Protein AF-U5Q7U8-F1 (afdb_monomer)

Structure (mmCIF, N/CA/C/O backbone):
data_AF-U5Q7U8-F1
#
_entry.id   AF-U5Q7U8-F1
#
loop_
_atom_site.group_PDB
_atom_site.id
_atom_site.type_symbol
_atom_site.label_atom_id
_atom_site.label_alt_id
_atom_site.label_comp_id
_atom_site.label_asym_id
_atom_site.label_entity_id
_atom_site.label_seq_id
_atom_site.pdbx_PDB_ins_code
_atom_site.Cartn_x
_atom_site.Cartn_y
_atom_site.Cartn_z
_atom_site.occupancy
_atom_site.B_iso_or_equiv
_atom_site.auth_seq_id
_atom_site.auth_comp_id
_atom_sit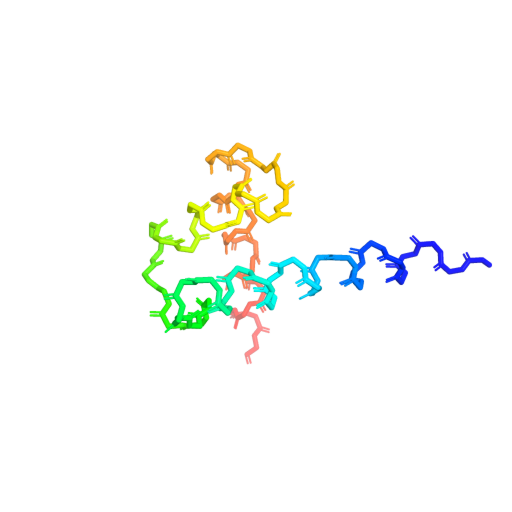e.auth_asym_id
_atom_site.auth_atom_id
_atom_site.pdbx_PDB_model_num
ATOM 1 N N . MET A 1 1 ? 24.581 -16.667 2.187 1.00 43.56 1 MET A N 1
ATOM 2 C CA . MET A 1 1 ? 24.137 -15.381 2.761 1.00 43.56 1 MET A CA 1
ATOM 3 C C . MET A 1 1 ? 22.826 -15.036 2.082 1.00 43.56 1 MET A C 1
ATOM 5 O O . MET A 1 1 ? 22.839 -14.707 0.904 1.00 43.56 1 MET A O 1
ATOM 9 N N . ASP A 1 2 ? 21.706 -15.254 2.770 1.00 47.50 2 ASP A N 1
ATOM 10 C CA . ASP A 1 2 ? 20.357 -15.061 2.225 1.00 47.50 2 ASP A CA 1
ATOM 11 C C . ASP A 1 2 ? 19.917 -13.604 2.439 1.00 47.50 2 ASP A C 1
ATOM 13 O O . ASP A 1 2 ? 19.119 -13.285 3.310 1.00 47.50 2 ASP A O 1
ATOM 17 N N . SER A 1 3 ? 20.502 -12.681 1.672 1.00 51.44 3 SER A N 1
ATOM 18 C CA . SER A 1 3 ? 20.215 -11.237 1.769 1.00 51.44 3 SER A CA 1
ATOM 19 C C . SER A 1 3 ? 18.832 -10.835 1.217 1.00 51.44 3 SER A C 1
ATOM 21 O O . SER A 1 3 ? 18.521 -9.645 1.098 1.00 51.44 3 SER A O 1
ATOM 23 N N . SER A 1 4 ? 18.001 -11.809 0.837 1.00 53.56 4 SER A N 1
ATOM 24 C CA . SER A 1 4 ? 16.600 -11.595 0.454 1.00 53.56 4 SER A CA 1
ATOM 25 C C . SER A 1 4 ? 15.660 -11.633 1.661 1.00 53.56 4 SER A C 1
ATOM 27 O O . SER A 1 4 ? 14.603 -11.001 1.618 1.00 53.56 4 SER A O 1
ATOM 29 N N . SER A 1 5 ? 16.042 -12.314 2.746 1.00 58.75 5 SER A N 1
ATOM 30 C CA . SER A 1 5 ? 15.187 -12.479 3.925 1.00 58.75 5 SER A CA 1
ATOM 31 C C . SER A 1 5 ? 15.048 -11.193 4.755 1.00 58.75 5 SER A C 1
ATOM 33 O O . SER A 1 5 ? 13.934 -10.835 5.145 1.00 58.75 5 SER A O 1
ATOM 35 N N . ASP A 1 6 ? 16.133 -10.431 4.941 1.00 63.47 6 ASP A N 1
ATOM 36 C CA . ASP A 1 6 ? 16.153 -9.241 5.812 1.00 63.47 6 ASP A CA 1
ATOM 37 C C . ASP A 1 6 ? 15.204 -8.130 5.339 1.00 63.47 6 ASP A C 1
ATOM 39 O O . ASP A 1 6 ? 14.367 -7.636 6.097 1.00 63.47 6 ASP A O 1
ATOM 43 N N . ARG A 1 7 ? 15.243 -7.798 4.041 1.00 66.56 7 ARG A N 1
ATOM 44 C CA . ARG A 1 7 ? 14.384 -6.751 3.456 1.00 66.56 7 ARG A CA 1
ATOM 45 C C . ARG A 1 7 ? 12.900 -7.090 3.576 1.00 66.56 7 ARG A C 1
ATOM 47 O O . ARG A 1 7 ? 12.068 -6.204 3.762 1.00 66.56 7 ARG A O 1
ATOM 54 N N . ASN A 1 8 ? 12.555 -8.371 3.479 1.00 71.69 8 ASN A N 1
ATOM 55 C CA . ASN A 1 8 ? 11.170 -8.810 3.589 1.00 71.69 8 ASN A CA 1
ATOM 56 C C . ASN A 1 8 ? 10.669 -8.748 5.044 1.00 71.69 8 ASN A C 1
ATOM 58 O O . ASN A 1 8 ? 9.498 -8.451 5.281 1.00 71.69 8 ASN A O 1
ATOM 62 N N . GLN A 1 9 ? 11.546 -8.988 6.025 1.00 78.62 9 GLN A N 1
ATOM 63 C CA . GLN A 1 9 ? 11.212 -8.827 7.442 1.00 78.62 9 GLN A CA 1
ATOM 64 C C . GLN A 1 9 ? 11.021 -7.358 7.831 1.00 78.62 9 GLN A C 1
ATOM 66 O O . GLN A 1 9 ? 10.057 -7.045 8.531 1.00 78.62 9 GLN A O 1
ATOM 71 N N . GLU A 1 10 ? 11.864 -6.449 7.337 1.00 81.94 10 GLU A N 1
ATOM 72 C CA . GLU A 1 10 ? 11.710 -5.011 7.594 1.00 81.94 10 GLU A CA 1
ATOM 73 C C . GLU A 1 10 ? 10.394 -4.458 7.040 1.00 81.94 10 GLU A C 1
ATOM 75 O O . GLU A 1 10 ? 9.683 -3.731 7.733 1.00 81.94 10 GLU A O 1
ATOM 80 N N . VAL A 1 11 ? 10.023 -4.849 5.816 1.00 81.56 11 VAL A N 1
ATOM 81 C CA . VAL A 1 11 ? 8.742 -4.448 5.218 1.00 81.56 11 VAL A CA 1
ATOM 82 C C . VAL A 1 11 ? 7.573 -4.958 6.058 1.00 81.56 11 VAL A C 1
ATOM 84 O O . VAL A 1 11 ? 6.678 -4.181 6.373 1.00 81.56 11 VAL A O 1
ATOM 87 N N . LYS A 1 12 ? 7.589 -6.231 6.478 1.00 83.56 12 LYS A N 1
ATOM 88 C CA . LYS A 1 12 ? 6.540 -6.788 7.351 1.00 83.56 12 LYS A CA 1
ATOM 89 C C . LYS A 1 12 ? 6.427 -6.031 8.670 1.00 83.56 12 LYS A C 1
ATOM 91 O O . LYS A 1 12 ? 5.317 -5.762 9.117 1.00 83.56 12 LYS A O 1
ATOM 96 N N . LYS A 1 13 ? 7.556 -5.662 9.280 1.00 88.12 13 LYS A N 1
ATOM 97 C CA . LYS A 1 13 ? 7.563 -4.887 10.522 1.00 88.12 13 LYS A CA 1
ATOM 98 C C . LYS A 1 13 ? 6.904 -3.519 10.323 1.00 88.12 13 LYS A C 1
ATOM 100 O O . LYS A 1 13 ? 5.983 -3.183 11.058 1.00 88.12 13 LYS A O 1
ATOM 105 N N . ARG A 1 14 ? 7.294 -2.789 9.274 1.00 89.12 14 ARG A N 1
ATOM 106 C CA . ARG A 1 14 ? 6.717 -1.476 8.944 1.00 89.12 14 ARG A CA 1
ATOM 107 C C . ARG A 1 14 ? 5.228 -1.545 8.611 1.00 89.12 14 ARG A C 1
ATOM 109 O O . ARG A 1 14 ? 4.487 -0.646 8.990 1.00 89.12 14 ARG A O 1
ATOM 116 N N . VAL A 1 15 ? 4.786 -2.611 7.939 1.00 87.88 15 VAL A N 1
ATOM 117 C CA . VAL A 1 15 ? 3.359 -2.885 7.714 1.00 87.88 15 VAL A CA 1
ATOM 118 C C . VAL A 1 15 ? 2.626 -2.995 9.049 1.00 87.88 15 VAL A C 1
ATOM 120 O O . VAL A 1 15 ? 1.666 -2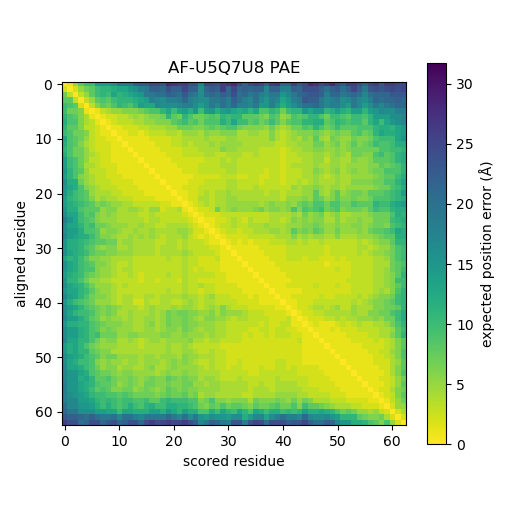.266 9.262 1.00 87.88 15 VAL A O 1
ATOM 123 N N . LEU A 1 16 ? 3.103 -3.839 9.968 1.00 88.25 16 LEU A N 1
ATOM 124 C CA . LEU A 1 16 ? 2.471 -4.022 11.279 1.00 88.25 16 LEU A CA 1
ATOM 125 C C . LEU A 1 16 ? 2.455 -2.727 12.106 1.00 88.25 16 LEU A C 1
ATOM 127 O O . LEU A 1 16 ? 1.457 -2.426 12.757 1.00 88.25 16 LEU A O 1
ATOM 131 N N . GLU A 1 17 ? 3.535 -1.942 12.066 1.00 90.31 17 GLU A N 1
ATOM 132 C CA . GLU A 1 17 ? 3.608 -0.632 12.728 1.00 90.31 17 GLU A CA 1
ATOM 133 C C . GLU A 1 17 ? 2.588 0.356 12.144 1.00 90.31 17 GLU A C 1
ATOM 135 O O . GLU A 1 17 ? 1.901 1.061 12.891 1.00 90.31 17 GLU A O 1
ATOM 140 N N . TRP A 1 18 ? 2.434 0.377 10.817 1.00 89.69 18 TRP A N 1
ATOM 141 C CA . TRP A 1 18 ? 1.426 1.194 10.149 1.00 89.69 18 TRP A CA 1
ATOM 142 C C . TRP A 1 18 ? 0.005 0.745 10.515 1.00 89.69 18 TRP A C 1
ATOM 144 O O . TRP A 1 18 ? -0.825 1.589 10.852 1.00 89.69 18 TRP A O 1
ATOM 154 N N . GLU A 1 19 ? -0.270 -0.564 10.522 1.00 90.50 19 GLU A N 1
ATOM 155 C CA . GLU A 1 19 ? -1.583 -1.113 10.886 1.00 90.50 19 GLU A CA 1
ATOM 156 C C . GLU A 1 19 ? -1.953 -0.801 12.342 1.00 90.50 19 GLU A C 1
ATOM 158 O O . GLU A 1 19 ? -3.096 -0.438 12.629 1.00 90.50 19 GLU A O 1
ATOM 163 N N . ALA A 1 20 ? -0.984 -0.887 13.260 1.00 89.94 20 ALA A N 1
ATOM 164 C CA . ALA A 1 20 ? -1.173 -0.524 14.661 1.00 89.94 20 ALA A CA 1
ATOM 165 C C . ALA A 1 20 ? -1.454 0.978 14.833 1.00 89.94 20 ALA A C 1
ATOM 167 O O . ALA A 1 20 ? -2.342 1.352 15.599 1.00 89.94 20 ALA A O 1
ATOM 168 N N . THR A 1 21 ? -0.740 1.827 14.087 1.00 89.25 21 THR A N 1
ATOM 169 C CA . THR A 1 21 ? -0.895 3.291 14.128 1.00 89.25 21 THR A CA 1
ATOM 170 C C . THR A 1 21 ? -2.241 3.742 13.562 1.00 89.25 21 THR A C 1
ATOM 172 O O . THR A 1 21 ? -2.900 4.602 14.139 1.00 89.25 21 THR A O 1
ATOM 175 N N . ASN A 1 22 ? -2.673 3.146 12.449 1.00 85.62 22 ASN A N 1
ATOM 176 C CA . ASN A 1 22 ? -3.908 3.520 11.752 1.00 85.62 22 ASN A CA 1
ATOM 177 C C . ASN A 1 22 ? -5.134 2.730 12.238 1.00 85.62 22 ASN A C 1
ATOM 179 O O . ASN A 1 22 ? -6.243 2.962 11.762 1.00 85.62 22 ASN A O 1
ATOM 183 N N . ASN A 1 23 ? -4.938 1.781 13.163 1.00 88.06 23 ASN A N 1
ATOM 184 C CA . ASN A 1 23 ? -5.952 0.837 13.640 1.00 88.06 23 ASN A CA 1
ATOM 185 C C . ASN A 1 23 ? -6.719 0.144 12.493 1.00 88.06 23 ASN A C 1
ATOM 187 O O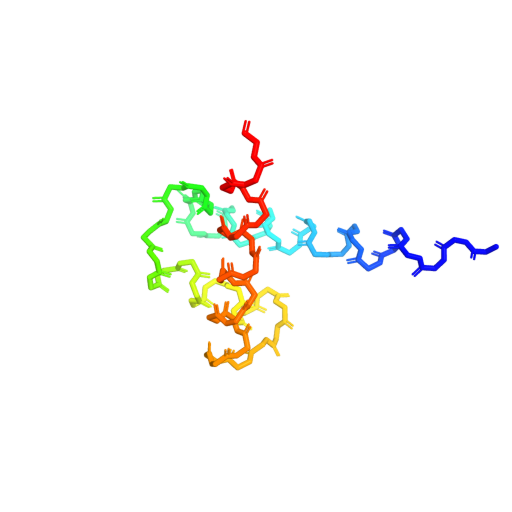 . ASN A 1 23 ? -7.914 -0.137 12.583 1.00 88.06 23 ASN A O 1
ATOM 191 N N . LYS A 1 24 ? -6.029 -0.105 11.376 1.00 87.25 24 LYS A N 1
ATOM 192 C CA . LYS A 1 24 ? -6.622 -0.576 10.123 1.00 87.25 24 LYS A CA 1
ATOM 193 C C . LYS A 1 24 ? -5.689 -1.564 9.449 1.00 87.25 24 LYS A C 1
ATOM 195 O O . LYS A 1 24 ? -4.479 -1.384 9.472 1.00 87.25 24 LYS A O 1
ATOM 200 N N . LYS A 1 25 ? -6.258 -2.604 8.839 1.00 86.69 25 LYS A N 1
ATOM 201 C CA . LYS A 1 25 ? -5.481 -3.596 8.091 1.00 86.69 25 LYS A CA 1
ATOM 202 C C . LYS A 1 25 ? -5.260 -3.154 6.652 1.00 86.69 25 LYS A C 1
ATOM 204 O O . LYS A 1 25 ? -6.228 -2.729 6.022 1.00 86.69 25 LYS A O 1
ATOM 209 N N . LEU A 1 26 ? -4.062 -3.366 6.103 1.00 86.06 26 LEU A N 1
ATOM 210 C CA . LEU A 1 26 ? -3.768 -3.072 4.689 1.00 86.06 26 LEU A CA 1
ATOM 211 C C . LEU A 1 26 ? -4.715 -3.814 3.740 1.00 86.06 26 LEU A C 1
ATOM 213 O O . LEU A 1 26 ? -5.153 -3.262 2.739 1.00 86.06 26 LEU A O 1
ATOM 217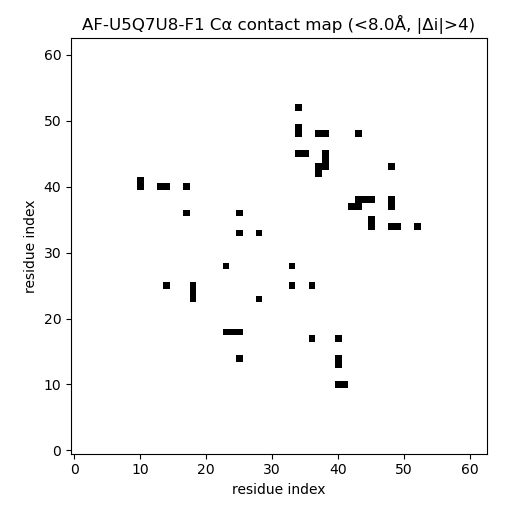 N N . GLU A 1 27 ? -5.096 -5.045 4.080 1.00 82.19 27 GLU A N 1
ATOM 218 C CA . GLU A 1 27 ? -6.058 -5.842 3.302 1.00 82.19 27 GLU A CA 1
ATOM 219 C C . GLU A 1 27 ? -7.484 -5.263 3.308 1.00 82.19 27 GLU A C 1
ATOM 221 O O . GLU A 1 27 ? -8.327 -5.655 2.503 1.00 82.19 27 GLU A O 1
ATOM 226 N N . LYS A 1 28 ? -7.783 -4.368 4.255 1.00 84.00 28 LYS A N 1
ATOM 227 C CA . LYS A 1 28 ? -9.072 -3.676 4.397 1.00 84.00 28 LYS A CA 1
ATOM 228 C C . LYS A 1 28 ? -9.013 -2.227 3.908 1.00 84.00 28 LYS A C 1
ATOM 230 O O . LYS A 1 28 ? -10.040 -1.551 3.935 1.00 84.00 28 LYS A O 1
ATOM 235 N N . CYS A 1 29 ? -7.841 -1.745 3.504 1.00 86.69 29 CYS A N 1
ATOM 236 C CA . CYS A 1 29 ? -7.677 -0.429 2.907 1.00 86.69 29 CYS A CA 1
ATOM 237 C C . CYS A 1 29 ? -8.284 -0.394 1.505 1.00 86.69 29 CYS A C 1
ATOM 239 O O . CYS A 1 29 ? -8.274 -1.387 0.773 1.00 86.69 29 CYS A O 1
ATOM 241 N N . THR A 1 30 ? -8.809 0.769 1.126 1.00 88.81 30 THR A N 1
ATOM 242 C CA . THR A 1 30 ? -9.105 1.041 -0.282 1.00 88.81 30 THR A CA 1
ATOM 243 C C . THR A 1 30 ? -7.801 1.153 -1.072 1.00 88.81 30 THR A C 1
ATOM 245 O O . THR A 1 30 ? -6.713 1.230 -0.498 1.00 88.81 30 THR A O 1
ATOM 248 N N . ARG A 1 31 ? -7.897 1.163 -2.407 1.00 87.25 31 ARG A N 1
ATOM 249 C CA . ARG A 1 31 ? -6.729 1.318 -3.284 1.00 87.25 31 ARG A CA 1
ATOM 250 C C . ARG A 1 31 ? -5.896 2.547 -2.904 1.00 87.25 31 ARG A C 1
ATOM 252 O O . ARG A 1 31 ? -4.701 2.394 -2.694 1.00 87.25 31 ARG A O 1
ATOM 259 N N . ASP A 1 32 ? -6.517 3.717 -2.774 1.00 88.44 32 ASP A N 1
ATOM 260 C CA . ASP A 1 32 ? -5.831 4.958 -2.390 1.00 88.44 32 ASP A CA 1
ATOM 261 C C . ASP A 1 32 ? -5.141 4.856 -1.029 1.00 88.44 32 ASP A C 1
ATOM 263 O O . ASP A 1 32 ? -3.941 5.097 -0.934 1.00 88.44 32 ASP A O 1
ATOM 267 N N . GLU A 1 33 ? -5.847 4.388 0.003 1.00 88.94 33 GLU A N 1
ATOM 268 C CA . GLU A 1 33 ? -5.261 4.245 1.342 1.00 88.94 33 GLU A CA 1
ATOM 269 C C . GLU A 1 33 ? -4.088 3.259 1.353 1.00 88.94 33 GLU A C 1
ATOM 271 O O .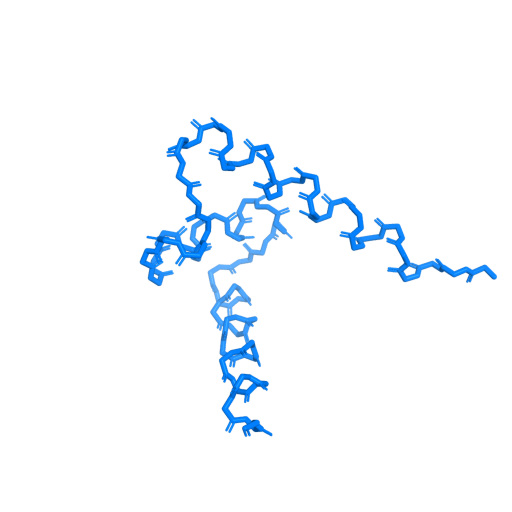 GLU A 1 33 ? -3.094 3.457 2.049 1.00 88.94 33 GLU A O 1
ATOM 276 N N . TRP A 1 34 ? -4.192 2.183 0.570 1.00 90.06 34 TRP A N 1
ATOM 277 C CA . TRP A 1 34 ? -3.120 1.210 0.425 1.00 90.06 34 TRP A CA 1
ATOM 278 C C . TRP A 1 34 ? -1.899 1.837 -0.258 1.00 90.06 34 TRP A C 1
ATOM 280 O O . TRP A 1 34 ? -0.766 1.598 0.165 1.00 90.06 34 TRP A O 1
ATOM 290 N N . LEU A 1 35 ? -2.112 2.672 -1.281 1.00 90.56 35 LEU A N 1
ATOM 291 C CA . LEU A 1 35 ? -1.041 3.400 -1.961 1.00 90.56 35 LEU A CA 1
ATOM 292 C C . LEU A 1 35 ? -0.358 4.382 -1.010 1.00 90.56 35 LEU A C 1
ATOM 294 O O . LEU A 1 35 ? 0.868 4.407 -0.957 1.00 90.56 35 LEU A O 1
ATOM 298 N N . GLU A 1 36 ? -1.110 5.161 -0.235 1.00 89.81 36 GLU A N 1
ATOM 299 C CA . GLU A 1 36 ? -0.557 6.082 0.770 1.00 89.81 36 GLU A CA 1
ATOM 300 C C . GLU A 1 36 ? 0.245 5.342 1.852 1.00 89.81 36 GLU A C 1
ATOM 302 O O . GLU A 1 36 ? 1.361 5.739 2.215 1.00 89.81 36 GLU A O 1
ATOM 307 N N . ALA A 1 37 ? -0.275 4.207 2.321 1.00 89.62 37 ALA A N 1
ATOM 308 C CA . ALA A 1 37 ? 0.420 3.361 3.278 1.00 89.62 37 ALA A CA 1
ATOM 309 C C . ALA A 1 37 ? 1.737 2.830 2.702 1.00 89.62 37 ALA A C 1
ATOM 311 O O . ALA A 1 37 ? 2.780 2.907 3.347 1.00 89.62 37 ALA A O 1
ATOM 312 N N . MET A 1 38 ? 1.722 2.332 1.466 1.00 88.88 38 MET A N 1
ATOM 313 C CA . MET A 1 38 ? 2.893 1.724 0.832 1.00 88.88 38 MET A CA 1
ATOM 314 C C . MET A 1 38 ? 3.948 2.739 0.410 1.00 88.88 38 MET A C 1
ATOM 316 O O . MET A 1 38 ? 5.139 2.430 0.492 1.00 88.88 38 MET A O 1
ATOM 320 N N . GLN A 1 39 ? 3.537 3.958 0.059 1.00 90.44 39 GLN A N 1
ATOM 321 C CA . GLN A 1 39 ? 4.451 5.090 -0.090 1.00 90.44 39 GLN A CA 1
ATOM 322 C C . GLN A 1 39 ? 5.220 5.339 1.214 1.00 90.44 39 GLN A C 1
ATOM 324 O O . GLN A 1 39 ? 6.435 5.498 1.183 1.00 90.44 39 GLN A O 1
ATOM 329 N N . THR A 1 40 ? 4.555 5.250 2.369 1.00 86.62 40 THR A N 1
ATOM 330 C CA . THR A 1 40 ? 5.196 5.435 3.683 1.00 86.62 40 THR A CA 1
ATOM 331 C C . THR A 1 40 ? 6.050 4.229 4.100 1.00 86.62 40 THR A C 1
ATOM 333 O O . THR A 1 40 ? 7.196 4.374 4.519 1.00 86.62 40 THR A O 1
ATOM 336 N N . ILE A 1 41 ? 5.519 3.013 3.960 1.00 87.19 41 ILE A N 1
ATOM 337 C CA . ILE A 1 41 ? 6.145 1.760 4.413 1.00 87.19 41 ILE A CA 1
ATOM 338 C C . ILE A 1 41 ? 7.405 1.444 3.598 1.00 87.19 41 ILE A C 1
ATOM 340 O O . ILE A 1 41 ? 8.438 1.053 4.155 1.00 87.19 41 ILE A O 1
ATOM 344 N N . LYS A 1 42 ? 7.329 1.599 2.273 1.00 84.12 42 LYS A N 1
ATOM 345 C CA . LYS A 1 42 ? 8.418 1.267 1.349 1.00 84.12 42 LYS A CA 1
ATOM 346 C C . LYS A 1 42 ? 9.173 2.490 0.821 1.00 84.12 42 LYS A C 1
ATOM 348 O O . LYS A 1 42 ? 10.079 2.301 0.014 1.00 84.12 42 LYS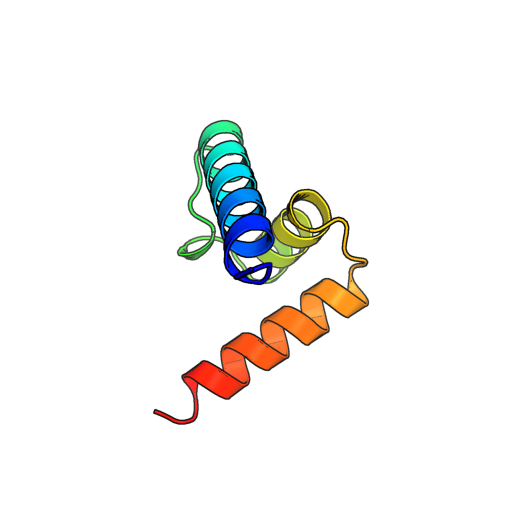 A O 1
ATOM 353 N N . CYS A 1 43 ? 8.846 3.701 1.284 1.00 85.69 43 CYS A N 1
ATOM 354 C CA . CYS A 1 43 ? 9.386 4.956 0.743 1.00 85.69 43 CYS A CA 1
ATOM 355 C C . CYS A 1 43 ? 9.262 5.024 -0.789 1.00 85.69 43 CYS A C 1
ATOM 357 O O . CYS A 1 43 ? 10.191 5.449 -1.473 1.00 85.69 43 CYS A O 1
ATOM 359 N N . LEU A 1 44 ? 8.143 4.531 -1.324 1.00 86.56 44 LEU A N 1
ATOM 360 C CA . LEU A 1 44 ? 7.870 4.533 -2.759 1.00 86.56 44 LEU A CA 1
ATOM 361 C C . LEU A 1 44 ? 7.209 5.847 -3.157 1.00 86.56 44 LEU A C 1
ATOM 363 O O . LEU A 1 44 ? 6.496 6.458 -2.363 1.00 86.56 44 LEU A O 1
ATOM 367 N N . THR A 1 45 ? 7.388 6.247 -4.408 1.00 90.94 45 THR A N 1
ATOM 368 C CA . THR A 1 45 ? 6.533 7.266 -5.021 1.00 90.94 45 THR A CA 1
ATOM 369 C C . THR A 1 45 ? 5.145 6.698 -5.326 1.00 90.94 45 THR A C 1
ATOM 371 O O . THR A 1 45 ? 4.969 5.481 -5.417 1.00 90.94 45 THR A O 1
ATOM 374 N N . GLN A 1 46 ? 4.154 7.570 -5.532 1.00 87.88 46 GLN A N 1
ATOM 375 C CA . GLN A 1 46 ? 2.796 7.168 -5.918 1.00 87.88 46 GLN A CA 1
ATOM 376 C C . GLN A 1 46 ? 2.802 6.207 -7.117 1.00 87.88 46 GLN A C 1
ATOM 378 O O . GLN A 1 46 ? 2.260 5.108 -7.031 1.00 87.88 46 GLN A O 1
ATOM 383 N N . THR A 1 47 ? 3.524 6.558 -8.183 1.00 90.56 47 THR A N 1
ATOM 384 C CA . THR A 1 47 ? 3.656 5.730 -9.391 1.00 90.56 47 THR A CA 1
ATOM 385 C C . THR A 1 47 ? 4.272 4.358 -9.107 1.00 90.56 47 THR A C 1
ATOM 387 O O . THR A 1 47 ? 3.875 3.355 -9.699 1.00 90.56 47 THR A O 1
ATOM 390 N N . GLU A 1 48 ? 5.271 4.282 -8.226 1.00 90.06 48 GLU A N 1
ATOM 391 C CA . GLU A 1 48 ? 5.903 3.011 -7.860 1.00 90.06 48 GLU A CA 1
ATOM 392 C C . GLU A 1 48 ? 4.989 2.147 -6.992 1.00 90.06 48 GLU A C 1
ATOM 394 O O . GLU A 1 48 ? 4.915 0.937 -7.204 1.00 90.06 48 GLU A O 1
ATOM 399 N N . ALA A 1 49 ? 4.265 2.758 -6.052 1.00 90.00 49 ALA A N 1
ATOM 400 C CA . ALA A 1 49 ? 3.262 2.069 -5.252 1.00 90.00 49 ALA A CA 1
ATOM 401 C C . ALA A 1 49 ? 2.142 1.510 -6.144 1.00 90.00 49 ALA A C 1
ATOM 403 O O . ALA A 1 49 ? 1.736 0.363 -5.9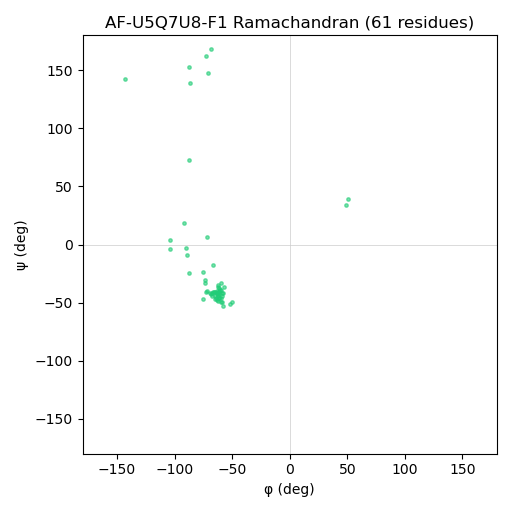65 1.00 90.00 49 ALA A O 1
ATOM 404 N N . GLU A 1 50 ? 1.704 2.266 -7.155 1.00 90.81 50 GLU A N 1
ATOM 405 C CA . GLU A 1 50 ? 0.711 1.815 -8.132 1.00 90.81 50 GLU A CA 1
ATOM 406 C C . GLU A 1 50 ? 1.211 0.654 -8.981 1.00 90.81 50 GLU A C 1
ATOM 408 O O . GLU A 1 50 ? 0.507 -0.344 -9.111 1.00 90.81 50 GLU A O 1
ATOM 413 N N . LYS A 1 51 ? 2.436 0.741 -9.513 1.00 91.44 51 LYS A N 1
ATOM 414 C CA . LYS A 1 51 ? 3.056 -0.366 -10.257 1.00 91.44 51 LYS A CA 1
ATOM 415 C C . LYS A 1 51 ? 3.208 -1.613 -9.398 1.00 91.44 51 LYS A C 1
ATOM 417 O O . LYS A 1 51 ? 3.006 -2.721 -9.880 1.00 91.44 51 LYS A O 1
ATOM 422 N N . TYR A 1 52 ? 3.568 -1.445 -8.130 1.00 88.44 52 TYR A N 1
ATOM 423 C CA . TYR A 1 52 ? 3.691 -2.565 -7.209 1.00 88.44 52 TYR A CA 1
ATOM 424 C C . TYR A 1 52 ? 2.323 -3.187 -6.908 1.00 88.44 52 TYR A C 1
ATOM 426 O O . TYR A 1 52 ? 2.204 -4.409 -6.878 1.00 88.44 52 TYR A O 1
ATOM 434 N N . LEU A 1 53 ? 1.284 -2.371 -6.716 1.00 87.81 53 LEU A N 1
ATOM 435 C CA . LEU A 1 53 ? -0.080 -2.866 -6.550 1.00 87.81 53 LEU A CA 1
ATOM 436 C C . LEU A 1 53 ? -0.561 -3.608 -7.799 1.00 87.81 53 LEU A C 1
ATOM 438 O O . LEU A 1 53 ? -1.141 -4.681 -7.679 1.00 87.81 53 LEU A O 1
ATOM 442 N N . ASP A 1 54 ? -0.299 -3.060 -8.985 1.00 89.62 54 ASP A N 1
ATOM 443 C CA . ASP A 1 54 ? -0.623 -3.692 -10.264 1.00 89.62 54 ASP A CA 1
ATOM 444 C C . ASP A 1 54 ? 0.074 -5.050 -10.405 1.00 89.62 54 ASP A C 1
ATOM 446 O O . ASP A 1 54 ? -0.580 -6.052 -10.679 1.00 89.62 54 ASP A O 1
ATOM 450 N N . HIS A 1 55 ? 1.368 -5.113 -10.077 1.00 88.50 55 HIS A N 1
ATOM 451 C CA . HIS A 1 55 ? 2.128 -6.360 -10.049 1.00 88.50 55 HIS A CA 1
ATOM 452 C C . HIS A 1 55 ? 1.524 -7.394 -9.084 1.00 88.50 55 HIS A C 1
ATOM 454 O O . HIS A 1 55 ? 1.370 -8.558 -9.447 1.00 88.50 55 HIS A O 1
ATOM 460 N N . LEU A 1 56 ? 1.126 -6.981 -7.875 1.00 85.62 56 LEU A N 1
ATOM 461 C CA . LEU A 1 56 ? 0.457 -7.868 -6.915 1.00 85.62 56 LEU A CA 1
ATOM 462 C C . LEU A 1 56 ? -0.899 -8.371 -7.428 1.00 85.62 56 LEU A C 1
ATOM 464 O O . LEU A 1 56 ? -1.241 -9.537 -7.233 1.00 85.62 56 LEU A O 1
ATOM 468 N N . LEU A 1 57 ? -1.688 -7.496 -8.058 1.00 85.19 57 LEU A N 1
ATOM 469 C CA . LEU A 1 57 ? -2.991 -7.852 -8.619 1.00 85.19 57 LEU A CA 1
ATOM 470 C C . LEU A 1 57 ? -2.844 -8.821 -9.794 1.00 85.19 57 LEU A C 1
ATOM 472 O O . LEU A 1 57 ? -3.608 -9.781 -9.862 1.00 85.19 57 LEU A O 1
ATOM 476 N N . GLN A 1 58 ? -1.851 -8.608 -10.661 1.00 85.75 58 GLN A N 1
ATOM 477 C CA . GLN A 1 58 ? -1.503 -9.522 -11.751 1.00 85.75 58 GLN A CA 1
ATOM 478 C C . GLN A 1 58 ? -1.117 -10.900 -11.210 1.00 85.75 58 GLN A C 1
ATOM 480 O O . GLN A 1 58 ? -1.724 -11.891 -11.604 1.00 85.75 58 GLN A O 1
ATOM 485 N N . GLN A 1 59 ? -0.217 -10.964 -10.221 1.00 80.62 59 GLN A N 1
ATOM 486 C CA . GLN A 1 59 ? 0.169 -12.230 -9.585 1.00 80.62 59 GLN A CA 1
ATOM 487 C C . GLN A 1 59 ? -1.012 -12.962 -8.932 1.00 80.62 59 GLN A C 1
ATOM 489 O O . GLN A 1 59 ? -1.040 -14.189 -8.905 1.00 80.62 59 GLN A O 1
ATOM 494 N N . ARG A 1 60 ? -2.000 -12.231 -8.399 1.00 74.44 60 ARG A N 1
ATOM 495 C CA . ARG A 1 60 ? -3.206 -12.828 -7.805 1.00 74.44 60 ARG A CA 1
ATOM 496 C C . ARG A 1 60 ? -4.191 -13.355 -8.854 1.00 74.44 60 ARG A C 1
ATOM 498 O O . ARG A 1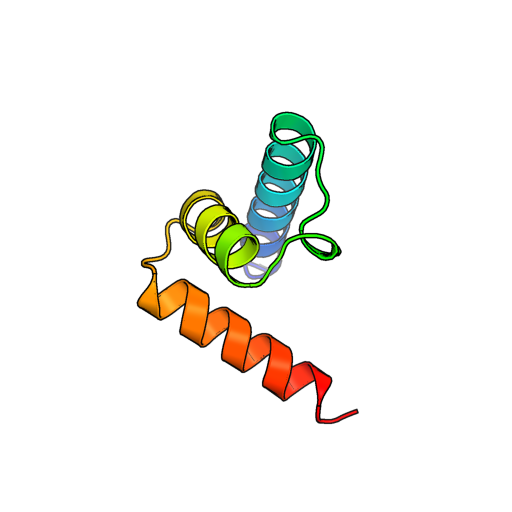 60 ? -5.032 -14.176 -8.513 1.00 74.44 60 ARG A O 1
ATOM 505 N N . HIS A 1 61 ? -4.145 -12.838 -10.081 1.00 66.69 61 HIS A N 1
ATOM 506 C CA . HIS A 1 61 ? -5.071 -13.197 -11.159 1.00 66.69 61 HIS A CA 1
ATOM 507 C C . HIS A 1 61 ? -4.590 -14.403 -11.991 1.00 66.69 61 HIS A C 1
ATOM 509 O O . HIS A 1 61 ? -5.354 -14.914 -12.806 1.00 66.69 61 HIS A O 1
ATOM 515 N N . GLU A 1 62 ? -3.349 -14.858 -11.778 1.00 54.34 62 GLU A N 1
ATOM 516 C CA . GLU A 1 62 ? -2.745 -16.051 -12.397 1.00 54.34 62 GLU A CA 1
ATOM 517 C C . GLU A 1 62 ? -2.922 -17.350 -11.567 1.00 54.34 62 GLU A C 1
ATOM 519 O O . GLU A 1 62 ? -2.212 -18.330 -11.793 1.00 54.34 62 GLU A O 1
ATOM 524 N N . LEU A 1 63 ? -3.876 -17.386 -10.627 1.00 44.25 63 LEU A N 1
ATOM 525 C CA . LEU A 1 63 ? -4.284 -18.571 -9.847 1.00 44.25 63 LEU A CA 1
ATOM 526 C C . LEU A 1 63 ? -5.768 -18.884 -10.063 1.00 44.25 63 LEU A C 1
ATOM 528 O O . LEU A 1 63 ? -6.104 -20.090 -10.083 1.00 44.25 63 LEU A O 1
#

Solvent-accessible surface area (backbone atoms only — not comparable to full-atom values): 3672 Å² total; per-residue (Å²): 134,75,80,68,56,60,62,55,50,53,46,53,51,40,47,53,52,49,25,64,74,66,75,45,52,69,92,74,42,53,73,68,56,37,36,57,48,38,20,67,56,68,70,36,52,70,71,52,28,49,52,50,51,50,51,53,53,53,64,64,71,78,114

Secondary struct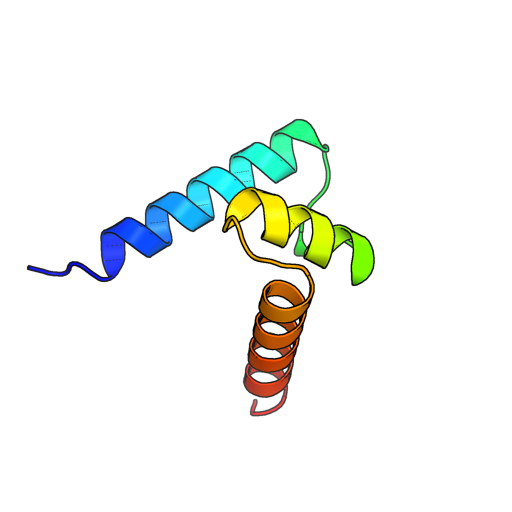ure (DSSP, 8-state):
--TTHHHHHHHHHHHHHHHHHHTS-GGGS-HHHHHHHHHHHH---HHHHHHHHHHHHHHHHT-

Radius of gyration: 12.46 Å; Cα contacts (8 Å, |Δi|>4): 27; chains: 1; bounding box: 33×26×27 Å

Mean predicted aligned error: 6.47 Å

Sequence (63 aa):
MDSSSDRNQEVKKRVLEWEATNNKKLEKCTRDEWLEAMQTIKCLTQTEAEKYLDHLLQQRHEL

pLDDT: mean 81.87, std 12.65, range [43.56, 91.44]

Foldseek 3Di:
DPPVVPVVVQLVVLQVVLCVVVVHHLVRDDPVRVLVSCCVSVVDDSVVSVVVVVVVVVVVVVD